Protein AF-A0A329R9J3-F1 (afdb_monomer_lite)

pLDDT: mean 79.55, std 6.59, range [56.38, 92.62]

Secondary structure (DSSP, 8-state):
-PPP---SS----HHHHHHHHHHHHTTSS------TTSHHHHHT---TT-------PPEEEEEGGGTEEEEE--HHHHHHHHHHHTPPTT--TT-

Organism: NCBI:txid29920

Foldseek 3Di:
DDDDDDDPDDDCDPVNVVVQVVCVVVVNDDDPDDDCPDPCNVVVPPDPPDDDHDDDFADWDQDVVVRDIDGPDDPVVVVVVCVVVVPDVPRDPVD

Structure (mmCIF, N/CA/C/O backbone):
data_AF-A0A329R9J3-F1
#
_entry.id   AF-A0A329R9J3-F1
#
loop_
_atom_site.group_PDB
_atom_site.id
_atom_site.type_symbol
_atom_site.label_atom_id
_atom_site.label_alt_id
_atom_site.label_comp_id
_atom_site.label_asym_id
_atom_site.label_entity_id
_atom_site.label_seq_id
_atom_site.pdbx_PDB_ins_code
_atom_site.Cartn_x
_atom_site.Cartn_y
_atom_site.Cartn_z
_atom_site.occupancy
_atom_site.B_iso_or_equiv
_atom_site.auth_seq_id
_atom_site.auth_comp_id
_atom_site.auth_asym_id
_atom_site.auth_atom_id
_atom_site.pdbx_PDB_model_num
ATOM 1 N N . MET A 1 1 ? 36.820 18.618 2.754 1.00 58.38 1 MET A N 1
ATOM 2 C CA . MET A 1 1 ? 35.453 18.060 2.659 1.00 58.38 1 MET A CA 1
ATOM 3 C C . MET A 1 1 ? 35.246 17.554 1.241 1.00 58.38 1 MET A C 1
ATOM 5 O O . MET A 1 1 ? 35.616 18.267 0.319 1.00 58.38 1 MET A O 1
ATOM 9 N N . ALA A 1 2 ? 34.761 16.325 1.059 1.00 73.50 2 ALA A N 1
ATOM 10 C CA . ALA A 1 2 ? 34.526 15.764 -0.273 1.00 73.50 2 ALA A CA 1
ATOM 11 C C . ALA A 1 2 ? 33.214 16.313 -0.854 1.00 73.50 2 ALA A C 1
ATOM 13 O O . ALA A 1 2 ? 32.211 16.380 -0.143 1.00 73.50 2 ALA A O 1
ATOM 14 N N . LEU A 1 3 ? 33.228 16.715 -2.126 1.00 76.12 3 LEU A N 1
ATOM 15 C CA . LEU A 1 3 ? 32.031 17.193 -2.817 1.00 76.12 3 LEU A CA 1
ATOM 16 C C . LEU A 1 3 ? 31.031 16.041 -3.026 1.00 76.12 3 LEU A C 1
ATOM 18 O O . LEU A 1 3 ? 31.454 14.907 -3.281 1.00 76.12 3 LEU A O 1
ATOM 22 N N . PRO A 1 4 ? 29.715 16.305 -2.945 1.00 72.56 4 PRO A N 1
ATOM 23 C CA . PRO A 1 4 ? 28.703 15.297 -3.225 1.00 72.56 4 PRO A CA 1
ATOM 24 C C . PRO A 1 4 ? 28.815 14.834 -4.682 1.00 72.56 4 PRO A C 1
ATOM 26 O O . PRO A 1 4 ? 28.804 15.633 -5.619 1.00 72.56 4 PRO A O 1
ATOM 29 N N . ARG A 1 5 ? 28.940 13.519 -4.878 1.00 77.94 5 ARG A N 1
ATOM 30 C CA . ARG A 1 5 ? 29.032 12.903 -6.203 1.00 77.94 5 ARG A CA 1
ATOM 31 C C . ARG A 1 5 ? 27.627 12.684 -6.755 1.00 77.94 5 ARG A C 1
ATOM 33 O O . ARG A 1 5 ? 26.930 11.765 -6.331 1.00 77.94 5 ARG A O 1
ATOM 40 N N . PHE A 1 6 ? 27.232 13.507 -7.719 1.00 75.94 6 PHE A N 1
ATOM 41 C CA . PHE A 1 6 ? 26.000 13.302 -8.474 1.00 75.94 6 PHE A CA 1
ATOM 42 C C . PHE A 1 6 ? 26.163 12.090 -9.397 1.00 75.94 6 PHE A C 1
ATOM 44 O O . PHE A 1 6 ? 27.095 12.018 -10.199 1.00 75.94 6 PHE A O 1
ATOM 51 N N . LEU A 1 7 ? 25.284 11.102 -9.243 1.00 78.69 7 LEU A N 1
ATOM 52 C CA . LEU A 1 7 ? 25.259 9.918 -10.094 1.00 78.69 7 LEU A CA 1
ATOM 53 C C . LEU A 1 7 ? 24.268 10.145 -11.236 1.00 78.69 7 LEU A C 1
ATOM 55 O O . LEU A 1 7 ? 23.114 10.479 -10.989 1.00 78.69 7 LEU A O 1
ATOM 59 N N . LEU A 1 8 ? 24.704 9.899 -12.475 1.00 79.25 8 LEU A N 1
ATOM 60 C CA . LEU A 1 8 ? 23.841 9.938 -13.668 1.00 79.25 8 LEU A CA 1
ATOM 61 C C . LEU A 1 8 ? 22.730 8.879 -13.631 1.00 79.25 8 LEU A C 1
ATOM 63 O O . LEU A 1 8 ? 21.705 9.030 -14.286 1.00 79.25 8 LEU A O 1
ATOM 67 N N . ARG A 1 9 ? 22.936 7.793 -12.877 1.00 75.94 9 ARG A N 1
ATOM 68 C CA . ARG A 1 9 ? 21.919 6.777 -12.606 1.00 75.94 9 ARG A CA 1
ATOM 69 C C . ARG A 1 9 ? 21.859 6.504 -11.106 1.00 75.94 9 ARG A C 1
ATOM 71 O O . ARG A 1 9 ? 22.906 6.229 -10.513 1.00 75.94 9 ARG A O 1
ATOM 78 N N . PRO A 1 10 ? 20.671 6.551 -10.484 1.00 73.38 10 PRO A N 1
ATOM 79 C CA . PRO A 1 10 ? 20.537 6.247 -9.071 1.00 73.38 10 PRO A CA 1
ATOM 80 C C . PRO A 1 10 ? 20.891 4.776 -8.833 1.00 73.38 10 PRO A C 1
ATOM 82 O O . PRO A 1 10 ? 20.289 3.871 -9.407 1.00 73.38 10 PRO A O 1
ATOM 85 N N . SER A 1 11 ? 21.878 4.511 -7.975 1.00 79.31 11 SER A N 1
ATOM 86 C CA . SER A 1 11 ? 22.099 3.149 -7.488 1.00 79.31 11 SER A CA 1
ATOM 87 C C . SER A 1 11 ? 21.017 2.824 -6.466 1.00 79.31 11 SER A C 1
ATOM 89 O O . SER A 1 11 ? 20.813 3.618 -5.550 1.00 79.31 11 SER A O 1
ATOM 91 N N . CYS A 1 12 ? 20.360 1.669 -6.572 1.00 78.62 12 CYS A N 1
ATOM 92 C CA . CYS A 1 12 ? 19.357 1.243 -5.596 1.00 78.62 12 CYS A CA 1
ATOM 93 C C . CYS A 1 12 ? 2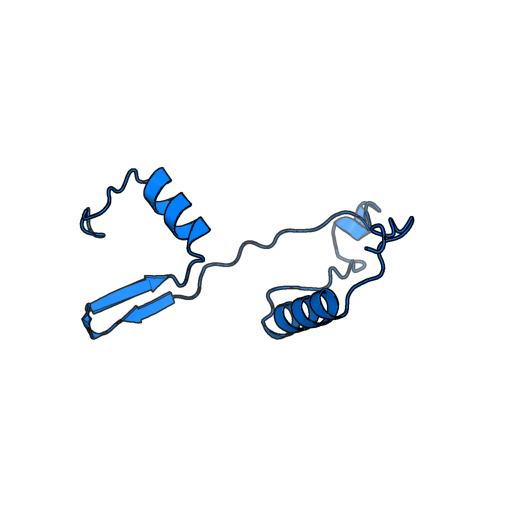0.014 1.037 -4.211 1.00 78.62 12 CYS A C 1
ATOM 95 O O . CYS A 1 12 ? 20.751 0.054 -4.038 1.00 78.62 12 CYS A O 1
ATOM 97 N N . PRO A 1 13 ? 19.780 1.927 -3.224 1.00 87.06 13 PRO A N 1
ATOM 98 C CA . PRO A 1 13 ? 20.462 1.849 -1.943 1.00 87.06 13 PRO A CA 1
ATOM 99 C C . PRO A 1 13 ? 19.960 0.644 -1.141 1.00 87.06 13 PRO A C 1
ATOM 101 O O . PRO A 1 13 ? 18.806 0.221 -1.260 1.00 87.06 13 PRO A O 1
ATOM 104 N N . ALA A 1 14 ? 20.819 0.088 -0.284 1.00 88.62 14 ALA A N 1
ATOM 105 C CA . ALA A 1 14 ? 20.471 -1.070 0.544 1.00 88.62 14 ALA A CA 1
ATOM 106 C C . ALA A 1 14 ? 19.236 -0.806 1.426 1.00 88.62 14 ALA A C 1
ATOM 108 O O . ALA A 1 14 ? 18.399 -1.688 1.612 1.00 88.62 14 ALA A O 1
ATOM 109 N N . THR A 1 15 ? 19.076 0.431 1.902 1.00 88.31 15 THR A N 1
ATOM 110 C CA . THR A 1 15 ? 17.922 0.872 2.695 1.00 88.31 15 THR A CA 1
ATOM 111 C C . THR A 1 15 ? 16.609 0.779 1.920 1.00 88.31 15 THR A C 1
ATOM 113 O O . THR A 1 15 ? 15.613 0.314 2.476 1.00 88.31 15 THR A O 1
ATOM 116 N N . LEU A 1 16 ? 16.607 1.150 0.634 1.00 87.81 16 LEU A N 1
ATOM 117 C CA . LEU A 1 16 ? 15.437 1.022 -0.233 1.00 87.81 16 LEU A CA 1
ATOM 118 C C . LEU A 1 16 ? 15.069 -0.453 -0.394 1.00 87.81 16 LEU A C 1
ATOM 120 O O . LEU A 1 16 ? 13.942 -0.821 -0.088 1.00 87.81 16 LEU A O 1
ATOM 124 N N . LYS A 1 17 ? 16.037 -1.317 -0.731 1.00 90.00 17 LYS A N 1
ATOM 125 C CA . LYS A 1 17 ? 15.806 -2.770 -0.866 1.00 90.00 17 LYS A CA 1
ATOM 126 C C . LYS A 1 17 ? 15.186 -3.382 0.393 1.00 90.00 17 LYS A C 1
ATOM 128 O O . LYS A 1 17 ? 14.246 -4.173 0.298 1.00 90.00 17 LYS A O 1
ATOM 133 N N . THR A 1 18 ? 15.692 -3.018 1.571 1.00 92.62 18 THR A N 1
ATOM 134 C CA . THR A 1 18 ? 15.166 -3.503 2.854 1.00 92.62 18 THR A CA 1
ATOM 135 C C . THR A 1 18 ? 13.728 -3.039 3.087 1.00 92.62 18 THR A C 1
ATOM 137 O O . THR A 1 18 ? 12.881 -3.856 3.454 1.00 92.62 18 THR A O 1
ATOM 140 N N . ARG A 1 19 ? 13.418 -1.763 2.817 1.00 89.38 19 ARG A N 1
ATOM 141 C CA . ARG A 1 19 ? 12.053 -1.221 2.937 1.00 89.38 19 ARG A CA 1
ATOM 142 C C . ARG A 1 19 ? 11.085 -1.894 1.966 1.00 89.38 19 ARG A C 1
ATOM 144 O O . ARG A 1 19 ? 10.030 -2.348 2.397 1.00 89.38 19 ARG A O 1
ATOM 151 N N . THR A 1 20 ? 1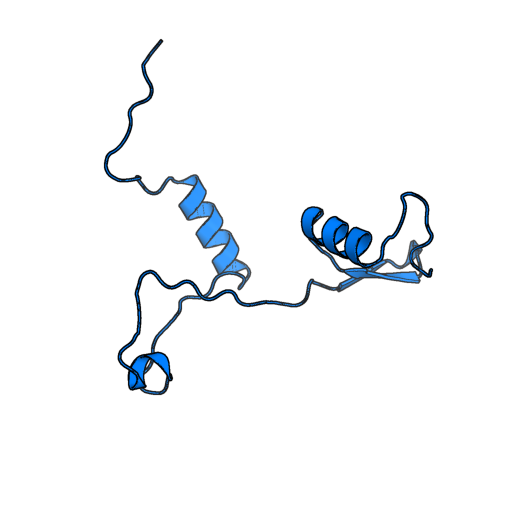1.461 -2.051 0.698 1.00 89.62 20 THR A N 1
ATOM 152 C CA . THR A 1 20 ? 10.638 -2.729 -0.317 1.00 89.62 20 THR A CA 1
ATOM 153 C C . THR A 1 20 ? 10.320 -4.170 0.096 1.00 89.62 20 THR A C 1
ATOM 155 O O . THR A 1 20 ? 9.172 -4.606 0.013 1.00 89.62 20 THR A O 1
ATOM 158 N N . ARG A 1 21 ? 11.306 -4.905 0.635 1.00 91.50 21 ARG A N 1
ATOM 159 C CA . ARG A 1 21 ? 11.093 -6.260 1.176 1.00 91.50 21 ARG A CA 1
ATOM 160 C C . ARG A 1 21 ? 10.141 -6.270 2.370 1.00 91.50 21 ARG A C 1
ATOM 162 O O . ARG A 1 21 ? 9.298 -7.160 2.452 1.00 91.50 21 ARG A O 1
ATOM 169 N N . ALA A 1 22 ? 10.260 -5.309 3.285 1.00 90.25 22 ALA A N 1
ATOM 170 C CA . ALA A 1 22 ? 9.364 -5.201 4.434 1.00 90.25 22 ALA A CA 1
ATOM 171 C C . ALA A 1 22 ? 7.913 -4.925 4.003 1.00 90.25 22 ALA A C 1
ATOM 173 O O . ALA A 1 22 ? 6.998 -5.566 4.516 1.00 90.25 22 ALA A O 1
ATOM 174 N N . LEU A 1 23 ? 7.707 -4.038 3.023 1.00 88.62 23 LEU A N 1
ATOM 175 C CA . LEU A 1 23 ? 6.383 -3.757 2.459 1.00 88.62 23 LEU A CA 1
ATOM 176 C C . LEU A 1 23 ? 5.785 -4.986 1.765 1.00 88.62 23 LEU A C 1
ATOM 178 O O . LEU A 1 23 ? 4.626 -5.315 2.017 1.00 88.62 23 LEU A O 1
ATOM 182 N N . ARG A 1 24 ? 6.584 -5.716 0.970 1.00 89.38 24 ARG A N 1
ATOM 183 C CA . ARG A 1 24 ? 6.146 -6.967 0.324 1.00 89.38 24 ARG A CA 1
ATOM 184 C C . ARG A 1 24 ? 5.743 -8.023 1.355 1.00 89.38 24 ARG A C 1
ATOM 186 O O . ARG A 1 24 ? 4.686 -8.626 1.223 1.00 89.38 24 ARG A O 1
ATOM 193 N N . ARG A 1 25 ? 6.535 -8.210 2.422 1.00 89.31 25 ARG A N 1
ATOM 194 C CA . ARG A 1 25 ? 6.217 -9.154 3.516 1.00 89.31 25 ARG A CA 1
ATOM 195 C C . ARG A 1 25 ? 4.911 -8.822 4.238 1.00 89.31 25 ARG A C 1
ATOM 197 O O . ARG A 1 25 ? 4.231 -9.734 4.686 1.00 89.31 25 ARG A O 1
ATOM 204 N N . ARG A 1 26 ? 4.567 -7.537 4.353 1.00 85.56 26 ARG A N 1
ATOM 205 C CA . ARG A 1 26 ? 3.314 -7.069 4.967 1.00 85.56 26 ARG A CA 1
ATOM 206 C C . ARG A 1 26 ? 2.123 -7.070 3.999 1.00 85.56 26 ARG A C 1
ATOM 208 O O . ARG A 1 26 ? 1.040 -6.662 4.395 1.00 85.56 26 ARG A O 1
ATOM 215 N N . GLY A 1 27 ? 2.316 -7.468 2.738 1.00 86.31 27 GLY A N 1
ATOM 216 C CA . GLY A 1 27 ? 1.271 -7.423 1.709 1.00 86.31 27 GLY A CA 1
ATOM 217 C C . GLY A 1 27 ? 0.880 -6.007 1.265 1.00 86.31 27 GLY A C 1
ATOM 218 O O . GLY A 1 27 ? -0.140 -5.842 0.603 1.00 86.31 27 GLY A O 1
ATOM 219 N N . LEU A 1 28 ? 1.678 -4.993 1.621 1.00 83.81 28 LEU A N 1
ATOM 220 C CA . LEU A 1 28 ? 1.449 -3.583 1.274 1.00 83.81 28 LEU A CA 1
ATOM 221 C C . LEU A 1 28 ? 2.036 -3.210 -0.091 1.00 83.81 28 LEU A C 1
ATOM 223 O O . LEU A 1 28 ? 1.665 -2.197 -0.669 1.00 83.81 28 LEU A O 1
ATOM 227 N N . LEU A 1 29 ? 2.966 -4.024 -0.591 1.00 87.50 29 LEU A N 1
ATOM 228 C CA . LEU A 1 29 ? 3.500 -3.924 -1.941 1.00 87.50 29 LEU A CA 1
ATOM 229 C C . LEU A 1 29 ? 3.234 -5.239 -2.662 1.00 87.50 29 LEU A C 1
ATOM 231 O O . LEU A 1 29 ? 3.632 -6.304 -2.181 1.00 87.50 29 LEU A O 1
ATOM 235 N N . GLN A 1 30 ? 2.584 -5.145 -3.814 1.00 84.00 30 GLN A N 1
ATOM 236 C CA . GLN A 1 30 ? 2.267 -6.277 -4.667 1.00 84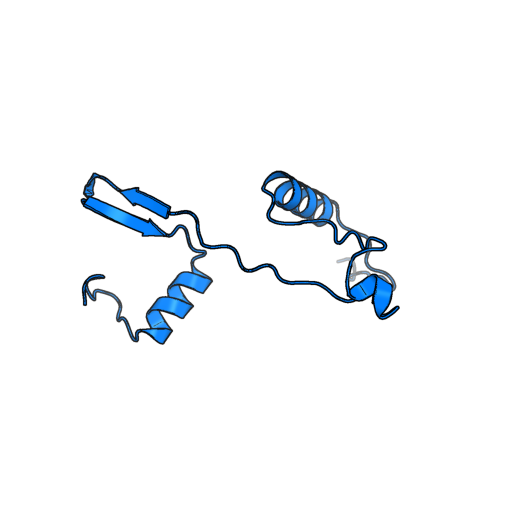.00 30 GLN A CA 1
ATOM 237 C C . GLN A 1 30 ? 2.930 -6.083 -6.023 1.00 84.00 30 GLN A C 1
ATOM 239 O O . GLN A 1 30 ? 3.132 -4.962 -6.482 1.00 84.00 30 GLN A O 1
ATOM 244 N N . GLU A 1 31 ? 3.327 -7.196 -6.621 1.00 82.75 31 GLU A N 1
ATOM 245 C CA . GLU A 1 31 ? 3.853 -7.206 -7.975 1.00 82.75 31 GLU A CA 1
ATOM 246 C C . GLU A 1 31 ? 2.670 -7.148 -8.936 1.00 82.75 31 GLU A C 1
ATOM 248 O O . GLU A 1 31 ? 1.750 -7.963 -8.825 1.00 82.75 31 GLU A O 1
ATOM 253 N N . HIS A 1 32 ? 2.672 -6.164 -9.835 1.00 80.12 32 HIS A N 1
ATOM 254 C CA . HIS A 1 32 ? 1.641 -6.058 -10.859 1.00 80.12 32 HIS A CA 1
ATOM 255 C C . HIS A 1 32 ? 1.938 -7.064 -11.965 1.00 80.12 32 HIS A C 1
ATOM 257 O O . HIS A 1 32 ? 2.784 -6.832 -12.826 1.00 80.12 32 HIS A O 1
ATOM 263 N N . VAL A 1 33 ? 1.288 -8.223 -11.896 1.00 80.75 33 VAL A N 1
ATOM 264 C CA . VAL A 1 33 ? 1.429 -9.268 -12.911 1.00 80.75 33 VAL A CA 1
ATOM 265 C C . VAL A 1 33 ? 0.314 -9.100 -13.930 1.00 80.75 33 VAL A C 1
ATOM 267 O O . VAL A 1 33 ? -0.835 -9.472 -13.691 1.00 80.75 33 VAL A O 1
ATOM 270 N N . VAL A 1 34 ? 0.676 -8.556 -15.086 1.00 80.31 34 VAL A N 1
ATOM 271 C CA . VAL A 1 34 ? -0.207 -8.461 -16.246 1.00 80.31 34 VAL A CA 1
ATOM 272 C C . VAL A 1 34 ? -0.384 -9.869 -16.819 1.00 80.31 34 VAL A C 1
ATOM 274 O O . VAL A 1 34 ? 0.558 -10.485 -17.318 1.00 80.31 34 VAL A O 1
ATOM 277 N N . THR A 1 35 ? -1.589 -10.421 -16.694 1.00 83.31 35 THR A N 1
ATOM 278 C CA . THR A 1 35 ? -1.928 -11.761 -17.200 1.00 83.31 35 THR A CA 1
ATOM 279 C C . THR A 1 35 ? -2.747 -11.639 -18.475 1.00 83.31 35 THR A C 1
ATOM 281 O O . THR A 1 35 ? -3.347 -10.604 -18.728 1.00 83.31 35 THR A O 1
ATOM 284 N N . ARG A 1 36 ? -2.863 -12.712 -19.269 1.00 81.56 36 ARG A N 1
ATOM 285 C CA . ARG A 1 36 ? -3.664 -12.674 -20.511 1.00 81.56 36 ARG A CA 1
ATOM 286 C C . ARG A 1 36 ? -5.132 -12.268 -20.313 1.00 81.56 36 ARG A C 1
ATOM 288 O O . ARG A 1 36 ? -5.786 -11.883 -21.273 1.00 81.56 36 ARG A O 1
ATOM 295 N N . ALA A 1 37 ? -5.638 -12.389 -19.088 1.00 82.31 37 ALA A N 1
ATOM 296 C CA . ALA A 1 37 ? -6.998 -12.030 -18.712 1.00 82.31 37 ALA A CA 1
ATOM 297 C C . ALA A 1 37 ? -7.127 -10.611 -18.122 1.00 82.31 37 ALA A C 1
ATOM 299 O O . ALA A 1 37 ? -8.246 -10.179 -17.859 1.00 82.31 37 ALA A O 1
ATOM 300 N N . SER A 1 38 ? -6.027 -9.889 -17.872 1.00 80.56 38 SER A N 1
ATOM 301 C CA . SER A 1 38 ? -6.098 -8.530 -17.327 1.00 80.56 38 SER A CA 1
ATOM 302 C C . SER A 1 38 ? -6.389 -7.503 -18.418 1.00 80.56 38 SER A C 1
ATOM 304 O O . SER A 1 38 ? -5.915 -7.628 -19.546 1.00 80.56 38 SER A O 1
ATOM 306 N N . ILE A 1 39 ? -7.129 -6.452 -18.061 1.00 79.94 39 ILE A N 1
ATOM 307 C CA . ILE A 1 39 ? -7.492 -5.359 -18.974 1.00 79.94 39 ILE A CA 1
ATOM 308 C C . ILE A 1 39 ? -6.235 -4.728 -19.594 1.00 79.94 39 ILE A C 1
ATOM 310 O O . ILE A 1 39 ? -6.170 -4.600 -20.810 1.00 79.94 39 ILE A O 1
ATOM 314 N N . ASP A 1 40 ? -5.196 -4.476 -18.793 1.00 76.12 40 ASP A N 1
ATOM 315 C CA . ASP A 1 40 ? -3.909 -3.930 -19.255 1.00 76.12 40 ASP A CA 1
ATOM 316 C C . ASP A 1 40 ? -3.248 -4.778 -20.357 1.00 76.12 40 ASP A C 1
ATOM 318 O O . ASP A 1 40 ? -2.603 -4.246 -21.256 1.00 76.12 40 ASP A O 1
ATOM 322 N N . TYR A 1 41 ? -3.434 -6.105 -20.326 1.00 77.62 41 TYR A N 1
ATOM 323 C CA . TYR A 1 41 ? -2.912 -6.997 -21.365 1.00 77.62 41 TYR A CA 1
ATOM 324 C C . TYR A 1 41 ? -3.721 -6.880 -22.654 1.00 77.62 41 TYR A C 1
ATOM 326 O O . TYR A 1 41 ? -3.157 -6.851 -23.744 1.00 77.62 41 TYR A O 1
ATOM 334 N N . LEU A 1 42 ? -5.049 -6.818 -22.521 1.00 79.50 42 LEU A N 1
ATOM 335 C CA . LEU A 1 42 ? -5.973 -6.701 -23.648 1.00 79.50 42 LEU A CA 1
ATOM 336 C C . LEU A 1 42 ? -5.830 -5.356 -24.365 1.00 79.50 42 LEU A C 1
ATOM 338 O O . LEU A 1 42 ? -5.972 -5.299 -25.583 1.00 79.50 42 LEU A O 1
ATOM 342 N N . LEU A 1 43 ? -5.535 -4.294 -23.615 1.00 82.44 43 LEU A N 1
ATOM 343 C CA . LEU A 1 43 ? -5.310 -2.954 -24.152 1.00 82.44 43 LEU A CA 1
ATOM 344 C C . LEU A 1 43 ? -3.885 -2.755 -24.692 1.00 82.44 43 LEU A C 1
ATOM 346 O O . LEU A 1 43 ? -3.644 -1.774 -25.387 1.00 82.44 43 LEU A O 1
ATOM 350 N N . GLY A 1 44 ? -2.951 -3.673 -24.406 1.00 73.50 44 GLY A N 1
ATOM 351 C CA . GLY A 1 44 ? -1.548 -3.549 -24.815 1.00 73.50 44 GLY A CA 1
ATOM 352 C C . GLY A 1 44 ? -0.817 -2.366 -24.169 1.00 73.50 44 GLY A C 1
ATOM 353 O O . GLY A 1 44 ? 0.246 -1.982 -24.647 1.00 73.50 44 GLY A O 1
ATOM 354 N N . ASP A 1 45 ? -1.381 -1.810 -23.095 1.00 70.56 45 ASP A N 1
ATOM 355 C CA . ASP A 1 45 ? -0.976 -0.555 -22.449 1.00 70.56 45 ASP A CA 1
ATOM 356 C C . ASP A 1 45 ? -0.383 -0.812 -21.054 1.00 70.56 45 ASP A C 1
ATOM 358 O O . ASP A 1 45 ? -0.688 -0.152 -20.063 1.00 70.56 45 ASP A O 1
ATOM 362 N N . ALA A 1 46 ? 0.433 -1.860 -20.942 1.00 70.88 46 ALA A N 1
ATOM 363 C CA . ALA A 1 46 ? 1.159 -2.150 -19.714 1.00 70.88 46 ALA A CA 1
ATOM 364 C C . ALA A 1 46 ? 2.398 -1.242 -19.625 1.00 70.88 46 ALA A C 1
ATOM 366 O O . ALA A 1 46 ? 3.515 -1.688 -19.901 1.00 70.88 46 ALA A O 1
ATOM 367 N N . ASP A 1 47 ? 2.196 0.032 -19.282 1.00 75.44 47 ASP A N 1
ATOM 368 C CA . ASP A 1 47 ? 3.285 0.990 -19.0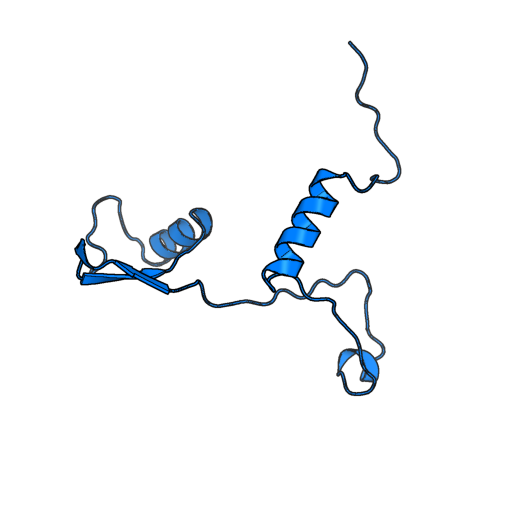67 1.00 75.44 47 ASP A CA 1
ATOM 369 C C . ASP A 1 47 ? 4.137 0.571 -17.847 1.00 75.44 47 ASP A C 1
ATOM 371 O O . ASP A 1 47 ? 3.621 0.505 -16.725 1.00 75.44 47 ASP A O 1
ATOM 375 N N . PRO A 1 48 ? 5.441 0.273 -18.029 1.00 72.88 48 PRO A N 1
ATOM 376 C CA . PRO A 1 48 ? 6.323 -0.131 -16.935 1.00 72.88 48 PRO A CA 1
ATOM 377 C C . PRO A 1 48 ? 6.578 0.976 -15.901 1.00 72.88 48 PRO A C 1
ATOM 379 O O . PRO A 1 48 ? 7.020 0.666 -14.793 1.00 72.88 48 PRO A O 1
ATOM 382 N N . GLU A 1 49 ? 6.317 2.241 -16.235 1.00 77.69 49 GLU A N 1
ATOM 383 C CA . GLU A 1 49 ? 6.481 3.379 -15.325 1.00 77.69 49 GLU A CA 1
ATOM 384 C C . GLU A 1 49 ? 5.206 3.678 -14.519 1.00 77.69 49 GLU A C 1
ATOM 386 O O . GLU A 1 49 ? 5.219 4.502 -13.597 1.00 77.69 49 GLU A O 1
ATOM 391 N N . LEU A 1 50 ? 4.098 2.996 -14.821 1.00 75.56 50 LEU A N 1
ATOM 392 C CA . LEU A 1 50 ? 2.821 3.229 -14.167 1.00 75.56 50 LEU A CA 1
ATOM 393 C C . LEU A 1 50 ? 2.728 2.455 -12.846 1.00 75.56 50 LEU A C 1
ATOM 395 O O . LEU A 1 50 ? 2.864 1.233 -12.776 1.00 75.56 50 LEU A O 1
ATOM 399 N N . VAL A 1 51 ? 2.479 3.190 -11.760 1.00 78.94 51 VAL A N 1
ATOM 400 C CA . VAL A 1 51 ? 2.369 2.633 -10.407 1.00 78.94 51 VAL A CA 1
ATOM 401 C C . VAL A 1 51 ? 0.922 2.695 -9.937 1.00 78.94 51 VAL A C 1
ATOM 403 O O . VAL A 1 51 ? 0.368 3.771 -9.715 1.00 78.94 51 VAL A O 1
ATOM 406 N N . TYR A 1 52 ? 0.325 1.528 -9.708 1.00 79.19 52 TYR A N 1
ATOM 407 C CA . TYR A 1 52 ? -1.016 1.430 -9.143 1.00 79.19 52 TYR A CA 1
ATOM 408 C C . TYR A 1 52 ? -1.002 1.615 -7.625 1.00 79.19 52 TYR A C 1
ATOM 410 O O . TYR A 1 52 ? -0.290 0.922 -6.893 1.00 79.19 52 TYR A O 1
ATOM 418 N N . VAL A 1 53 ? -1.841 2.529 -7.136 1.00 81.12 53 VAL A N 1
ATOM 419 C CA . VAL A 1 53 ? -2.040 2.751 -5.702 1.00 81.12 53 VAL A CA 1
ATOM 420 C C . VAL A 1 53 ? -3.253 1.956 -5.237 1.00 81.12 53 VAL A C 1
ATOM 422 O O . VAL A 1 53 ? -4.386 2.238 -5.621 1.00 81.12 53 VAL A O 1
ATOM 425 N N . ARG A 1 54 ? -3.025 0.969 -4.366 1.00 78.12 54 ARG A N 1
ATOM 426 C CA . ARG A 1 54 ? -4.101 0.225 -3.706 1.00 78.12 54 ARG A CA 1
ATOM 427 C C . ARG A 1 54 ? -4.435 0.872 -2.366 1.00 78.12 54 ARG A C 1
ATOM 429 O O . ARG A 1 54 ? -3.653 0.779 -1.422 1.00 78.12 54 ARG A O 1
ATOM 436 N N . ALA A 1 55 ? -5.617 1.474 -2.264 1.00 77.56 55 ALA A N 1
ATOM 437 C CA . ALA A 1 55 ? -6.159 1.903 -0.981 1.00 77.56 55 ALA A CA 1
ATOM 438 C C . ALA A 1 55 ? -6.590 0.672 -0.164 1.00 77.56 55 ALA A C 1
ATOM 440 O O . ALA A 1 55 ? -7.359 -0.166 -0.636 1.00 77.56 55 ALA A O 1
ATOM 441 N N . VAL A 1 56 ? -6.076 0.551 1.059 1.00 75.81 56 VAL A N 1
ATOM 442 C CA . VAL A 1 56 ? -6.455 -0.499 2.013 1.00 75.81 56 VAL A CA 1
ATOM 443 C C . VAL A 1 56 ? -6.935 0.186 3.283 1.00 75.81 56 VAL A C 1
ATOM 445 O O . VAL A 1 56 ? -6.331 1.166 3.717 1.00 75.81 56 VAL A O 1
ATOM 448 N N . ALA A 1 57 ? -8.021 -0.320 3.870 1.00 76.81 57 ALA A N 1
ATOM 449 C CA . ALA A 1 57 ? -8.521 0.202 5.134 1.00 76.81 57 ALA A CA 1
ATOM 450 C C . ALA A 1 57 ? -7.445 0.076 6.233 1.00 76.81 57 ALA A C 1
ATOM 452 O O . ALA A 1 57 ? -6.762 -0.955 6.299 1.00 76.81 57 ALA A O 1
ATOM 453 N N . PRO A 1 58 ? -7.279 1.095 7.093 1.00 75.56 58 PRO A N 1
ATOM 454 C CA . PRO A 1 58 ? -6.356 1.017 8.216 1.00 75.56 58 PRO A CA 1
ATOM 455 C C . PRO A 1 58 ? -6.770 -0.106 9.173 1.00 75.56 58 PRO A C 1
ATOM 457 O O . PRO A 1 58 ? -7.953 -0.409 9.346 1.00 75.56 58 PRO A O 1
ATOM 460 N N . ALA A 1 59 ? -5.783 -0.743 9.805 1.00 81.69 59 ALA A N 1
ATOM 461 C CA . ALA A 1 59 ? -6.051 -1.787 10.788 1.00 81.69 59 ALA A CA 1
ATOM 462 C C . ALA A 1 59 ? -6.794 -1.190 11.989 1.00 81.69 59 ALA A C 1
ATOM 464 O O . ALA A 1 59 ? -6.369 -0.174 12.528 1.00 81.69 59 ALA A O 1
ATOM 465 N N . ARG A 1 60 ? -7.879 -1.827 12.429 1.00 85.19 60 ARG A N 1
ATOM 466 C CA . ARG A 1 60 ? -8.657 -1.386 13.591 1.00 85.19 60 ARG A CA 1
ATOM 467 C C . ARG A 1 60 ? -8.254 -2.181 14.824 1.00 85.19 60 ARG A C 1
ATOM 469 O O . ARG A 1 60 ? -8.225 -3.408 14.781 1.00 85.19 60 ARG A O 1
ATOM 476 N N . THR A 1 61 ? -7.965 -1.493 15.919 1.00 85.56 61 THR A N 1
ATOM 477 C CA . THR A 1 61 ? -7.627 -2.096 17.211 1.00 85.56 61 THR A CA 1
ATOM 478 C C . THR A 1 61 ? -8.557 -1.569 18.289 1.00 85.56 61 THR A C 1
ATOM 480 O O . THR A 1 61 ? -8.710 -0.360 18.452 1.00 85.56 61 THR A O 1
ATOM 483 N N . PHE A 1 62 ? -9.188 -2.482 19.024 1.00 85.44 62 PHE A N 1
ATOM 484 C CA . PHE A 1 62 ? -10.021 -2.133 20.167 1.00 85.44 62 PHE A CA 1
ATOM 485 C C . PHE A 1 62 ? -9.141 -1.820 21.379 1.00 85.44 62 PHE A C 1
ATOM 487 O O . PHE A 1 62 ? -8.300 -2.631 21.768 1.00 85.44 62 PHE A O 1
ATOM 494 N N . THR A 1 63 ? -9.328 -0.641 21.964 1.00 85.31 63 THR A N 1
ATOM 495 C CA . THR A 1 63 ? -8.671 -0.197 23.191 1.00 85.31 63 THR A CA 1
ATOM 496 C C . THR A 1 63 ? -9.657 -0.364 24.351 1.00 85.31 63 THR A C 1
ATOM 498 O O . THR A 1 63 ? -10.566 0.460 24.491 1.00 85.31 63 THR A O 1
ATOM 501 N N . PRO A 1 64 ? -9.512 -1.411 25.186 1.00 86.25 64 PRO A N 1
ATOM 502 C CA . PRO A 1 64 ? -10.488 -1.721 26.231 1.00 86.25 64 PRO A CA 1
ATOM 503 C C . PRO A 1 64 ? -10.595 -0.624 27.295 1.00 86.25 64 PRO A C 1
ATOM 505 O O . PRO A 1 64 ? -11.694 -0.340 27.754 1.00 86.25 64 PRO A O 1
ATOM 508 N N . GLU A 1 65 ? -9.491 0.052 27.624 1.00 88.12 65 GLU A N 1
ATOM 509 C CA . GLU A 1 65 ? -9.446 1.142 28.617 1.00 88.12 65 GLU A CA 1
ATOM 510 C C . GLU A 1 65 ? -10.351 2.327 28.260 1.00 88.12 65 GLU A C 1
ATOM 512 O O . GLU A 1 65 ? -10.866 3.013 29.137 1.00 88.12 65 GLU A O 1
ATOM 517 N N . LEU A 1 66 ? -10.560 2.553 26.964 1.00 80.81 66 LEU A N 1
ATOM 518 C CA . LEU A 1 66 ? -11.385 3.641 26.444 1.00 80.81 66 LEU A CA 1
ATOM 519 C C . LEU A 1 66 ? -12.733 3.139 25.920 1.00 80.81 66 LEU A C 1
ATOM 521 O O . LEU A 1 66 ? -13.528 3.942 25.441 1.00 80.81 66 LEU A O 1
ATOM 525 N N . ASN A 1 67 ? -12.974 1.823 25.975 1.00 83.56 67 ASN A N 1
ATOM 526 C CA . ASN A 1 67 ? -14.107 1.144 25.347 1.00 83.56 67 ASN A CA 1
ATOM 527 C C . ASN A 1 67 ? -14.337 1.602 23.890 1.00 83.56 67 ASN A C 1
ATOM 529 O O . ASN A 1 67 ? -15.463 1.856 23.461 1.00 83.56 67 ASN A O 1
ATOM 533 N N . GLN A 1 68 ? -13.248 1.769 23.134 1.00 79.31 68 GLN A N 1
ATOM 534 C CA . GLN A 1 68 ? -13.264 2.387 21.808 1.00 79.31 68 GLN A CA 1
ATOM 535 C C . GLN A 1 68 ? -12.430 1.595 20.809 1.00 79.31 68 GLN A C 1
ATOM 537 O O . GLN A 1 68 ? -11.395 1.025 21.144 1.00 79.31 68 GLN A O 1
ATOM 542 N N . THR A 1 69 ? -12.860 1.599 19.548 1.00 82.94 69 THR A N 1
ATOM 543 C CA . THR A 1 69 ? -12.062 1.065 18.439 1.00 82.94 69 THR A CA 1
ATOM 544 C C . THR A 1 69 ? -11.300 2.202 17.778 1.00 82.94 69 THR A C 1
ATOM 546 O O . THR A 1 69 ? -11.914 3.159 17.316 1.00 82.94 69 THR A O 1
ATOM 549 N N . ARG A 1 70 ? -9.972 2.086 17.710 1.00 78.50 70 ARG A N 1
ATOM 550 C CA . ARG A 1 70 ? -9.096 3.047 17.035 1.00 78.50 70 ARG A CA 1
ATOM 551 C C . ARG A 1 70 ? -8.574 2.482 15.726 1.00 78.50 70 ARG A C 1
ATOM 553 O O . ARG A 1 70 ? -8.223 1.304 15.646 1.00 78.50 70 ARG A O 1
ATOM 560 N N . GLU A 1 71 ? -8.530 3.323 14.702 1.00 79.75 71 GLU A N 1
ATOM 561 C CA . GLU A 1 71 ? -7.875 2.994 13.441 1.00 79.75 71 GLU A CA 1
ATOM 562 C C . GLU A 1 71 ? -6.382 3.314 13.562 1.00 79.75 71 GLU A C 1
ATOM 564 O O . GLU A 1 71 ? -6.014 4.420 13.937 1.00 79.75 71 GLU A O 1
ATOM 569 N N . ASN A 1 72 ? -5.514 2.355 13.247 1.00 74.12 72 ASN A N 1
ATOM 570 C CA . ASN A 1 72 ? -4.067 2.552 13.207 1.00 74.12 72 ASN A CA 1
ATOM 571 C C . ASN A 1 72 ? -3.701 3.263 11.905 1.00 74.12 72 ASN A C 1
ATOM 573 O O . ASN A 1 72 ? -3.270 2.638 10.928 1.00 74.12 72 ASN A O 1
ATOM 577 N N . MET A 1 73 ? -3.936 4.570 11.884 1.00 73.19 73 MET A N 1
ATOM 578 C CA . MET A 1 73 ? -3.590 5.447 10.778 1.00 73.19 73 MET A CA 1
ATOM 579 C C . MET A 1 73 ? -2.182 6.017 10.966 1.00 73.19 73 MET A C 1
ATOM 581 O O . MET A 1 73 ? -1.630 6.068 12.061 1.00 73.19 73 MET A O 1
ATOM 585 N N . ALA A 1 74 ? -1.549 6.411 9.862 1.00 74.44 74 ALA A N 1
ATOM 586 C CA . ALA A 1 74 ? -0.337 7.212 9.958 1.00 74.44 74 ALA A CA 1
ATOM 587 C C . ALA A 1 74 ? -0.711 8.615 10.453 1.00 74.44 74 ALA A C 1
ATOM 589 O O . ALA A 1 74 ? -1.705 9.167 9.991 1.00 74.44 74 ALA A O 1
ATOM 590 N N . ILE A 1 75 ? 0.124 9.215 11.301 1.00 73.88 75 ILE A N 1
ATOM 591 C CA . ILE A 1 75 ? -0.104 10.544 11.897 1.00 73.88 75 ILE A CA 1
ATOM 592 C C . ILE A 1 75 ? -0.481 11.602 10.838 1.00 73.88 75 ILE A C 1
ATOM 594 O O . ILE A 1 75 ? -1.388 12.400 11.036 1.00 73.88 75 ILE A O 1
ATOM 598 N N . SER A 1 76 ? 0.163 11.591 9.665 1.00 73.00 76 SER A N 1
ATOM 599 C CA . SER A 1 76 ? -0.178 12.515 8.571 1.00 73.00 76 SER A CA 1
ATOM 600 C C . SER A 1 76 ? -1.587 12.304 8.006 1.00 73.00 76 SER A C 1
ATOM 602 O O . SER A 1 76 ? -2.237 13.263 7.598 1.00 73.00 76 SER A O 1
ATOM 604 N N . ALA A 1 77 ? -2.062 11.060 7.977 1.00 74.38 77 ALA A N 1
ATOM 605 C CA . ALA A 1 77 ? -3.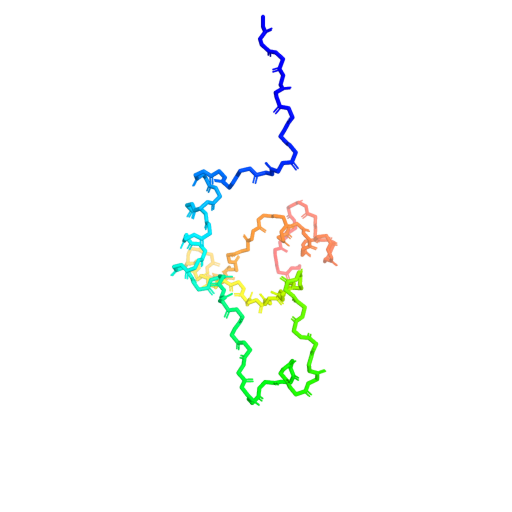413 10.725 7.553 1.00 74.38 77 ALA A CA 1
ATOM 606 C C . ALA A 1 77 ? -4.442 11.074 8.640 1.00 74.38 77 ALA A C 1
ATOM 608 O O . ALA A 1 77 ? -5.520 11.548 8.299 1.00 74.38 77 ALA A O 1
ATOM 609 N N . GLU A 1 78 ? -4.100 10.906 9.922 1.00 74.94 78 GLU A N 1
ATOM 610 C CA . GLU A 1 78 ? -4.930 11.364 11.048 1.00 74.94 78 GLU A CA 1
ATOM 611 C C . GLU A 1 78 ? -5.145 12.874 10.981 1.00 74.94 78 GLU A C 1
ATOM 613 O O . GLU A 1 78 ? -6.287 13.323 10.983 1.00 74.94 78 GLU A O 1
ATOM 618 N N . PHE A 1 79 ? -4.075 13.656 10.796 1.00 78.75 79 PHE A N 1
ATOM 619 C CA . PHE A 1 79 ? -4.193 15.100 10.590 1.00 78.75 79 PHE A CA 1
ATOM 620 C C . PHE A 1 79 ? -5.109 15.436 9.413 1.00 78.75 79 PHE A C 1
ATOM 622 O O . PHE A 1 79 ? -5.977 16.291 9.546 1.00 78.75 79 PHE A O 1
ATOM 629 N N . GLY A 1 80 ? -4.966 14.746 8.279 1.00 79.00 80 GLY A N 1
ATOM 630 C CA . GLY A 1 80 ? -5.854 14.938 7.130 1.00 79.00 80 GLY A CA 1
ATOM 631 C C . GLY A 1 80 ? -7.330 14.699 7.467 1.00 79.00 80 GLY A C 1
ATOM 632 O O . GLY A 1 80 ? -8.182 15.487 7.060 1.00 79.00 80 GLY A O 1
ATOM 633 N N . VAL A 1 81 ? -7.634 13.656 8.244 1.00 77.25 81 VAL A N 1
ATOM 634 C CA . VAL A 1 81 ? -9.000 13.364 8.708 1.00 77.25 81 VAL A CA 1
ATOM 635 C C . VAL A 1 81 ? -9.495 14.430 9.683 1.00 77.25 81 VAL A C 1
ATOM 637 O O . VAL A 1 81 ? -10.603 14.933 9.503 1.00 77.25 81 VAL A O 1
ATOM 640 N N . HIS A 1 82 ? -8.684 14.810 10.672 1.00 79.94 82 HIS A N 1
ATOM 641 C CA . HIS A 1 82 ? -9.034 15.839 11.651 1.00 79.94 82 HIS A CA 1
ATOM 642 C C . HIS A 1 82 ? -9.297 17.188 10.974 1.00 79.94 82 HIS A C 1
ATOM 644 O O . HIS A 1 82 ? -10.336 17.795 11.216 1.00 79.94 82 HIS A O 1
ATOM 650 N N . TYR A 1 83 ? -8.433 17.620 10.050 1.00 79.19 83 TYR A N 1
ATOM 651 C CA . TYR A 1 83 ? -8.635 18.854 9.287 1.00 79.19 83 TYR A CA 1
ATOM 652 C C . TYR A 1 83 ? -9.866 18.787 8.380 1.00 79.19 83 TYR A C 1
ATOM 654 O O . TYR A 1 83 ? -10.611 19.761 8.309 1.00 79.19 83 TYR A O 1
ATOM 662 N N . ALA A 1 84 ? -10.127 17.649 7.727 1.00 81.19 84 ALA A N 1
ATOM 663 C CA . ALA A 1 84 ? -11.333 17.473 6.914 1.00 81.19 84 ALA A CA 1
ATOM 664 C C . ALA A 1 84 ? -12.622 17.556 7.749 1.00 81.19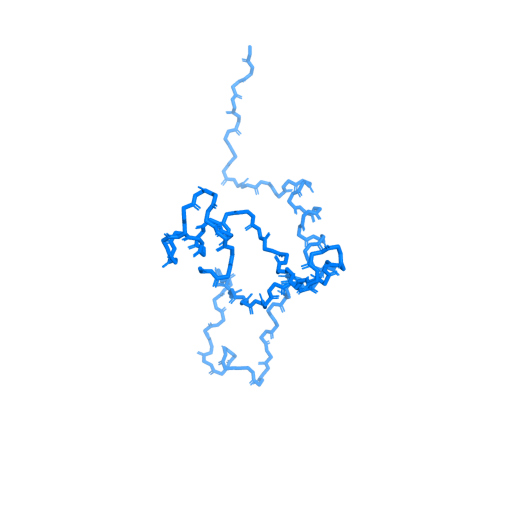 84 ALA A C 1
ATOM 666 O O . ALA A 1 84 ? -13.649 18.015 7.254 1.00 81.19 84 ALA A O 1
ATOM 667 N N . ARG A 1 85 ? -12.567 17.132 9.015 1.00 78.62 85 ARG A N 1
ATOM 668 C CA . ARG A 1 85 ? -13.670 17.240 9.980 1.00 78.62 85 ARG A CA 1
ATOM 669 C C . ARG A 1 85 ? -13.688 18.559 10.752 1.00 78.62 85 ARG A C 1
ATOM 671 O O . ARG A 1 85 ? -14.646 18.811 11.473 1.00 78.62 85 ARG A O 1
ATOM 678 N N . MET A 1 86 ? -12.660 19.391 10.584 1.00 86.00 86 MET A N 1
ATOM 679 C CA . MET A 1 86 ? -12.414 20.604 11.368 1.00 86.00 86 MET A CA 1
ATOM 680 C C . MET A 1 86 ? -12.337 20.348 12.884 1.00 86.00 86 MET A C 1
ATOM 682 O O . MET A 1 86 ? -12.763 21.182 13.678 1.00 86.00 86 MET A O 1
ATOM 686 N N . GLU A 1 87 ? -11.799 19.196 13.289 1.00 80.44 87 GLU A N 1
ATOM 687 C CA . GLU A 1 87 ? -11.583 18.874 14.701 1.00 80.44 87 GLU A CA 1
ATOM 688 C C . GLU A 1 87 ? -10.435 19.726 15.275 1.00 80.44 87 GLU A C 1
ATOM 690 O O . GLU A 1 87 ? -9.372 19.860 14.663 1.00 80.44 87 GLU A O 1
ATOM 695 N N . VAL A 1 88 ? -10.654 20.315 16.454 1.00 79.44 88 VAL A N 1
ATOM 696 C CA . VAL A 1 88 ? -9.670 21.156 17.160 1.00 79.44 88 VAL A CA 1
ATOM 697 C C . VAL A 1 88 ? -8.952 20.341 18.238 1.00 79.44 88 VAL A C 1
ATOM 699 O O . VAL A 1 88 ? -9.531 19.427 18.825 1.00 79.44 88 VAL A O 1
ATOM 702 N N . GLU A 1 89 ? -7.692 20.673 18.534 1.00 70.56 89 GLU A N 1
ATOM 703 C CA . GLU A 1 89 ? -6.960 20.069 19.653 1.00 70.56 89 GLU A CA 1
ATOM 704 C C . GLU A 1 89 ? -7.767 20.207 20.960 1.00 70.56 89 GLU A C 1
ATOM 706 O O . GLU A 1 89 ? -8.144 21.306 21.364 1.00 70.56 89 GLU A O 1
ATOM 711 N N . GLY A 1 90 ? -8.073 19.071 21.596 1.00 73.44 90 GLY A N 1
ATOM 712 C CA . GLY A 1 90 ? -8.911 19.000 22.799 1.00 73.44 90 GLY A CA 1
ATOM 713 C C . GLY A 1 90 ? -10.402 18.726 22.553 1.00 73.44 90 GLY A C 1
ATOM 714 O O . GLY A 1 90 ? -11.125 18.481 23.517 1.00 73.44 90 GLY A O 1
ATOM 715 N N . GLN A 1 91 ? -10.874 18.707 21.302 1.00 77.44 91 GLN A N 1
ATOM 716 C CA . GLN A 1 91 ? -12.249 18.323 20.980 1.00 77.44 91 GLN A CA 1
ATOM 717 C C . GLN A 1 91 ? -12.456 16.808 21.187 1.00 77.44 91 GLN A C 1
ATOM 719 O O . GLN A 1 91 ? -11.633 15.999 20.737 1.00 77.44 91 GLN A O 1
ATOM 724 N N . PRO A 1 92 ? -13.538 16.383 21.868 1.00 70.88 92 PRO A N 1
ATOM 725 C CA . PRO A 1 92 ? -13.824 14.967 22.044 1.00 70.88 92 PRO A CA 1
ATOM 726 C C . PRO A 1 92 ? -14.085 14.300 20.689 1.00 70.88 92 PRO A C 1
ATOM 728 O O . PRO A 1 92 ? -14.792 14.829 19.837 1.00 70.88 92 PRO A O 1
ATOM 731 N N . HIS A 1 93 ? -13.547 13.093 20.501 1.00 65.56 93 HIS A N 1
ATOM 732 C CA . HIS A 1 93 ? -13.663 12.335 19.245 1.00 65.56 93 HIS A CA 1
ATOM 733 C C . HIS A 1 93 ? -15.101 11.914 18.886 1.00 65.56 93 HIS A C 1
ATOM 735 O O . HIS A 1 93 ? -15.334 11.367 17.811 1.00 65.56 93 HIS A O 1
ATOM 741 N N . THR A 1 94 ? -16.061 12.115 19.789 1.00 66.75 94 THR A N 1
ATOM 742 C CA . THR A 1 94 ? -17.485 11.837 19.563 1.00 66.75 94 THR A CA 1
ATOM 743 C C . THR A 1 94 ? -18.227 12.976 18.867 1.00 66.75 94 THR A C 1
ATOM 745 O O . THR A 1 94 ? -19.381 12.771 18.492 1.00 66.75 94 THR A O 1
ATOM 748 N N . GLY A 1 95 ? -17.578 14.132 18.666 1.00 56.38 95 GLY A N 1
ATOM 749 C CA . GLY A 1 95 ? -18.274 15.383 18.360 1.00 56.38 95 GLY A CA 1
ATOM 750 C C . GLY A 1 95 ? -18.819 16.034 19.619 1.00 56.38 95 GLY A C 1
ATOM 751 O O . GLY A 1 95 ? -19.283 15.291 20.518 1.00 56.38 95 GLY A O 1
#

Radius of gyration: 20.91 Å; chains: 1; bounding box: 54×34×53 Å

Sequence (95 aa):
MALPRFLLRPSCPATLKTRTRALRRRGLLQEHVVTRASIDYLLGDADPELVYVRAVAPARTFTPELNQTRENMAISAEFGVHYARMEVEGQPHTG